Protein AF-A0A0D0NC62-F1 (afdb_monomer_lite)

Structure (mmCIF, N/CA/C/O backbone):
data_AF-A0A0D0NC62-F1
#
_entry.id   AF-A0A0D0NC62-F1
#
loop_
_atom_site.group_PDB
_atom_site.id
_atom_site.type_symbol
_atom_site.label_atom_id
_atom_site.label_alt_id
_atom_site.label_comp_id
_atom_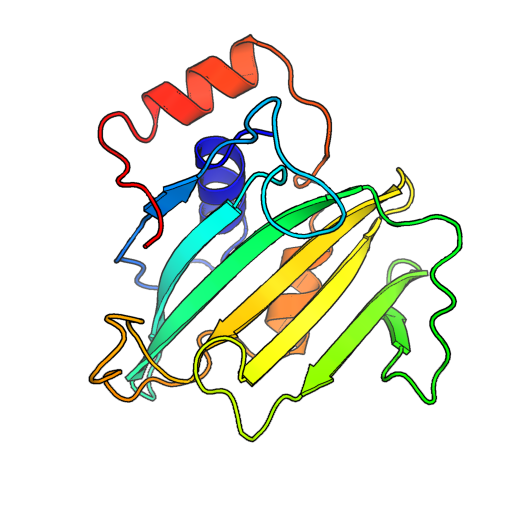site.label_asym_id
_atom_site.label_entity_id
_atom_site.label_seq_id
_atom_site.pdbx_PDB_ins_code
_atom_site.Cartn_x
_atom_site.Cartn_y
_atom_site.Cartn_z
_atom_site.occupancy
_atom_site.B_iso_or_equiv
_atom_site.auth_seq_id
_atom_site.auth_comp_id
_atom_site.auth_asym_id
_atom_site.auth_atom_id
_atom_site.pdbx_PDB_model_num
ATOM 1 N N . MET A 1 1 ? 8.510 0.940 -9.357 1.00 80.12 1 MET A N 1
ATOM 2 C CA . MET A 1 1 ? 7.267 1.703 -9.639 1.00 80.12 1 MET A CA 1
ATOM 3 C C . MET A 1 1 ? 7.452 3.162 -9.223 1.00 80.12 1 MET A C 1
ATOM 5 O O . MET A 1 1 ? 8.488 3.471 -8.660 1.00 80.12 1 MET A O 1
ATOM 9 N N . SER A 1 2 ? 6.513 4.069 -9.510 1.00 88.56 2 SER A N 1
ATOM 10 C CA . SER A 1 2 ? 6.445 5.407 -8.884 1.00 88.56 2 SER A CA 1
ATOM 11 C C . SER A 1 2 ? 5.336 5.438 -7.827 1.00 88.56 2 SER A C 1
ATOM 13 O O . SER A 1 2 ? 4.454 4.582 -7.862 1.00 88.56 2 SER A O 1
ATOM 15 N N . GLY A 1 3 ? 5.329 6.417 -6.915 1.00 90.62 3 GLY A N 1
ATOM 16 C CA . GLY A 1 3 ? 4.259 6.544 -5.914 1.00 90.62 3 GLY A CA 1
ATOM 17 C C . GLY A 1 3 ? 2.862 6.659 -6.542 1.00 90.62 3 GLY A C 1
ATOM 18 O O . GLY A 1 3 ? 1.925 5.993 -6.112 1.00 90.62 3 GLY A O 1
ATOM 19 N N . ALA A 1 4 ? 2.738 7.404 -7.645 1.00 92.38 4 ALA A N 1
ATOM 20 C CA . ALA A 1 4 ? 1.498 7.489 -8.419 1.00 92.38 4 ALA A CA 1
ATOM 21 C C . ALA A 1 4 ? 1.063 6.130 -9.002 1.00 92.38 4 ALA A C 1
ATOM 23 O O . ALA A 1 4 ? -0.127 5.823 -9.034 1.00 92.38 4 ALA A O 1
ATOM 24 N N . ALA A 1 5 ? 2.012 5.292 -9.436 1.00 92.50 5 ALA A N 1
ATOM 25 C CA . ALA A 1 5 ? 1.708 3.950 -9.932 1.00 92.50 5 ALA A CA 1
ATOM 26 C C . ALA A 1 5 ? 1.274 3.011 -8.798 1.00 92.50 5 ALA A C 1
ATOM 28 O O . ALA A 1 5 ? 0.372 2.195 -8.991 1.00 92.50 5 ALA A O 1
ATOM 29 N N . VAL A 1 6 ? 1.873 3.148 -7.609 1.00 94.44 6 VAL A N 1
ATOM 30 C CA . VAL A 1 6 ? 1.420 2.428 -6.411 1.00 94.44 6 VAL A CA 1
ATOM 31 C C . VAL A 1 6 ? -0.018 2.828 -6.088 1.00 94.44 6 VAL A C 1
ATOM 33 O O . VAL A 1 6 ? -0.858 1.948 -5.931 1.00 94.44 6 VAL A O 1
ATOM 36 N N . LEU A 1 7 ? -0.338 4.128 -6.087 1.00 95.44 7 LEU A N 1
ATOM 37 C CA . LEU A 1 7 ? -1.701 4.604 -5.840 1.00 95.44 7 LEU A CA 1
ATOM 38 C C . LEU A 1 7 ? -2.695 4.069 -6.879 1.00 95.44 7 LEU A C 1
ATOM 40 O O . LEU A 1 7 ? -3.758 3.590 -6.500 1.00 95.44 7 LEU A O 1
ATOM 44 N N . ALA A 1 8 ? -2.353 4.116 -8.171 1.00 94.81 8 ALA A N 1
ATOM 45 C CA . ALA A 1 8 ? -3.199 3.558 -9.228 1.00 94.81 8 ALA A CA 1
ATOM 46 C C . ALA A 1 8 ? -3.513 2.079 -8.962 1.00 94.81 8 ALA A C 1
ATOM 48 O O . ALA A 1 8 ? -4.675 1.688 -8.956 1.00 94.81 8 ALA A O 1
ATOM 49 N N . THR A 1 9 ? -2.477 1.292 -8.664 1.00 95.81 9 THR A N 1
ATOM 50 C CA . THR A 1 9 ? -2.602 -0.147 -8.404 1.00 95.81 9 THR A CA 1
ATOM 51 C C . THR A 1 9 ? -3.460 -0.423 -7.176 1.00 95.81 9 THR A C 1
ATOM 53 O O . THR A 1 9 ? -4.306 -1.309 -7.211 1.00 95.81 9 THR A O 1
ATOM 56 N N . VAL A 1 10 ? -3.300 0.367 -6.109 1.00 96.44 10 VAL A N 1
ATOM 57 C CA . VAL A 1 10 ? -4.157 0.285 -4.922 1.00 96.44 10 VAL A CA 1
ATOM 58 C C . VAL A 1 10 ? -5.619 0.529 -5.289 1.00 96.44 10 VAL A C 1
ATOM 60 O O . VAL A 1 10 ? -6.467 -0.293 -4.962 1.00 96.44 10 VAL A O 1
ATOM 63 N N . LEU A 1 11 ? -5.928 1.628 -5.982 1.00 95.81 11 LEU A N 1
ATOM 64 C CA . LEU A 1 11 ? -7.313 1.973 -6.317 1.00 95.81 11 LEU A CA 1
ATOM 65 C C . LEU A 1 11 ? -7.963 0.965 -7.271 1.00 95.81 11 LEU A C 1
ATOM 67 O O . LEU A 1 11 ? -9.161 0.727 -7.162 1.00 95.81 11 LEU A O 1
ATOM 71 N N . ASP A 1 12 ? -7.184 0.365 -8.170 1.00 94.94 12 ASP A N 1
ATOM 72 C CA . ASP A 1 12 ? -7.673 -0.650 -9.107 1.00 94.94 12 ASP A CA 1
ATOM 73 C C . ASP A 1 12 ? -7.848 -2.031 -8.438 1.00 94.94 12 ASP A C 1
ATOM 75 O O . ASP A 1 12 ? -8.615 -2.859 -8.928 1.00 94.94 12 ASP A O 1
ATOM 79 N N . ALA A 1 13 ? -7.153 -2.286 -7.323 1.00 95.44 13 ALA A N 1
ATOM 80 C CA . ALA A 1 13 ? -7.196 -3.547 -6.579 1.00 95.44 13 ALA A CA 1
ATOM 81 C C . ALA A 1 13 ? -8.203 -3.560 -5.418 1.00 95.44 13 ALA A C 1
ATOM 83 O O . ALA A 1 13 ? -8.583 -4.634 -4.949 1.00 95.44 13 ALA A O 1
ATOM 84 N N . LEU A 1 14 ? -8.605 -2.389 -4.917 1.00 92.81 14 LEU A N 1
ATOM 85 C CA . LEU A 1 14 ? -9.572 -2.293 -3.828 1.00 92.81 14 LEU A CA 1
ATOM 86 C C . LEU A 1 14 ? -10.954 -2.827 -4.256 1.00 92.81 14 LEU A C 1
ATOM 88 O O . LEU A 1 14 ? -11.364 -2.631 -5.403 1.00 92.81 14 LEU A O 1
ATOM 92 N N . PRO A 1 15 ? -11.712 -3.460 -3.338 1.00 85.19 15 PRO A N 1
ATOM 93 C CA . PRO A 1 15 ? -13.084 -3.871 -3.607 1.00 85.19 15 PRO A CA 1
ATOM 94 C C . PRO A 1 15 ? -13.944 -2.724 -4.151 1.00 85.19 15 PRO A C 1
ATOM 96 O O . PRO A 1 15 ? -13.901 -1.594 -3.655 1.00 85.19 15 PRO A O 1
ATOM 99 N N . ALA A 1 16 ? -14.770 -3.031 -5.152 1.00 83.75 16 ALA A N 1
ATOM 100 C CA . ALA A 1 16 ? -15.685 -2.057 -5.730 1.00 83.75 16 ALA A CA 1
ATOM 101 C C . ALA A 1 16 ? -16.663 -1.510 -4.673 1.00 83.75 16 ALA A C 1
ATOM 103 O O . ALA A 1 16 ? -17.154 -2.243 -3.816 1.00 83.75 16 ALA A O 1
ATOM 104 N N . GLY A 1 17 ? -16.976 -0.216 -4.766 1.00 83.00 17 GLY A N 1
ATOM 105 C CA . GLY A 1 17 ? -17.934 0.448 -3.876 1.00 83.00 17 GLY A CA 1
ATOM 106 C C . GLY A 1 17 ? -17.338 1.024 -2.589 1.00 83.00 17 GLY A C 1
ATOM 107 O O . GLY A 1 17 ? -18.063 1.688 -1.848 1.00 83.00 17 GLY A O 1
ATOM 108 N N . LEU A 1 18 ? -16.038 0.843 -2.331 1.00 89.94 18 LEU A N 1
ATOM 109 C CA . LEU A 1 18 ? -15.357 1.565 -1.256 1.00 89.94 18 LEU A CA 1
ATOM 110 C C . LEU A 1 18 ? -15.226 3.053 -1.597 1.00 89.94 18 LEU A C 1
ATOM 112 O O . LEU A 1 18 ? -14.847 3.422 -2.709 1.00 89.94 18 LEU A O 1
ATOM 116 N N . GLN A 1 19 ? -15.519 3.916 -0.624 1.00 95.25 19 GLN A N 1
ATOM 117 C CA . GLN A 1 19 ? -15.264 5.348 -0.751 1.00 95.25 19 GLN A CA 1
ATOM 118 C C . GLN A 1 19 ? -13.843 5.651 -0.283 1.00 95.25 19 GLN A C 1
ATOM 120 O O . GLN A 1 19 ? -13.480 5.370 0.863 1.00 95.25 19 GLN A O 1
ATOM 125 N N . THR A 1 20 ? -13.051 6.244 -1.171 1.00 95.12 20 THR A N 1
ATOM 126 C CA . THR A 1 20 ? -11.636 6.528 -0.935 1.00 95.12 20 THR A CA 1
ATOM 127 C C . THR A 1 20 ? -11.332 8.021 -1.058 1.00 95.12 20 THR A C 1
ATOM 129 O O . THR A 1 20 ? -11.966 8.744 -1.828 1.00 95.12 20 THR A O 1
ATOM 132 N N . SER A 1 21 ? -10.381 8.515 -0.264 1.00 93.81 21 SER A N 1
ATOM 133 C CA . SER A 1 21 ? -9.983 9.932 -0.229 1.00 93.81 21 SER A CA 1
ATOM 134 C C . SER A 1 21 ? -8.556 10.102 0.311 1.00 93.81 21 SER A C 1
ATOM 136 O O . SER A 1 21 ? -7.862 9.117 0.547 1.00 93.81 21 SER A O 1
ATOM 138 N N . GLY A 1 22 ? -8.099 11.345 0.511 1.00 90.81 22 GLY A N 1
ATOM 139 C CA . GLY A 1 22 ? -6.838 11.623 1.217 1.00 90.81 22 GLY A CA 1
ATOM 140 C C . GLY A 1 22 ? -5.582 11.112 0.508 1.00 90.81 22 GLY A C 1
ATOM 141 O O . GLY A 1 22 ? -4.612 10.746 1.171 1.00 90.81 22 GLY A O 1
ATOM 142 N N . TYR A 1 23 ? -5.622 11.048 -0.825 1.00 93.69 23 TYR A N 1
ATOM 143 C CA . TYR A 1 23 ? -4.532 10.512 -1.629 1.00 93.69 23 TYR A CA 1
ATOM 144 C C . TYR A 1 23 ? -3.268 11.357 -1.508 1.00 93.69 23 TYR A C 1
ATOM 146 O O . TYR A 1 23 ? -3.300 12.572 -1.704 1.00 93.69 23 TYR A O 1
ATOM 154 N N . ALA A 1 24 ? -2.153 10.686 -1.255 1.00 90.94 24 ALA A N 1
ATOM 155 C CA . ALA A 1 24 ? -0.816 11.260 -1.297 1.00 90.94 24 ALA A CA 1
ATOM 156 C C . ALA A 1 24 ? 0.170 10.181 -1.747 1.00 90.94 24 ALA A C 1
ATOM 158 O O . ALA A 1 24 ? -0.100 8.992 -1.576 1.00 90.94 24 ALA A O 1
ATOM 159 N N . ALA A 1 25 ? 1.303 10.557 -2.331 1.00 90.81 25 ALA A N 1
ATOM 160 C CA . ALA A 1 25 ? 2.333 9.589 -2.690 1.00 90.81 25 ALA A CA 1
ATOM 161 C C . ALA A 1 25 ? 3.715 10.230 -2.779 1.00 90.81 25 ALA A C 1
ATOM 163 O O . ALA A 1 25 ? 3.844 11.366 -3.224 1.00 90.81 25 ALA A O 1
ATOM 164 N N . ASN A 1 26 ? 4.745 9.452 -2.446 1.00 87.25 26 ASN A N 1
ATOM 165 C CA . ASN A 1 26 ? 6.142 9.825 -2.664 1.00 87.25 26 ASN A CA 1
ATOM 166 C C . ASN A 1 26 ? 6.773 8.875 -3.694 1.00 87.25 26 ASN A C 1
ATOM 168 O O . ASN A 1 26 ? 6.458 7.681 -3.752 1.00 87.25 26 ASN A O 1
ATOM 172 N N . GLY A 1 27 ? 7.638 9.420 -4.550 1.00 76.38 27 GLY A N 1
ATOM 173 C CA . GLY A 1 27 ? 8.469 8.635 -5.466 1.00 76.38 27 GLY A CA 1
ATOM 174 C C . GLY A 1 27 ? 9.734 8.110 -4.783 1.00 76.38 27 GLY A C 1
ATOM 175 O O . GLY A 1 27 ? 10.066 8.544 -3.686 1.00 76.38 27 GLY A O 1
ATOM 176 N N . ALA A 1 28 ? 10.449 7.205 -5.453 1.00 64.69 28 ALA A N 1
ATOM 177 C CA . ALA A 1 28 ? 11.824 6.880 -5.077 1.00 64.69 28 ALA A CA 1
ATOM 178 C C . ALA A 1 28 ? 12.742 8.067 -5.426 1.00 64.69 28 ALA A C 1
ATOM 180 O O . ALA A 1 28 ? 12.644 8.593 -6.537 1.00 64.69 28 ALA A O 1
ATOM 181 N N . THR A 1 29 ? 13.612 8.488 -4.507 1.00 50.56 29 THR A N 1
ATOM 182 C CA . THR A 1 29 ? 14.701 9.447 -4.773 1.00 50.56 29 THR A CA 1
ATOM 183 C C . THR A 1 29 ? 16.055 8.740 -4.704 1.00 50.56 29 THR A C 1
ATOM 185 O O . THR A 1 29 ? 16.200 7.796 -3.942 1.00 50.56 29 THR A O 1
ATOM 188 N N . ASP A 1 30 ? 17.062 9.202 -5.453 1.00 38.38 30 ASP A N 1
ATOM 189 C CA . ASP A 1 30 ? 18.397 8.569 -5.561 1.00 38.38 30 ASP A CA 1
ATOM 190 C C . ASP A 1 30 ? 19.300 8.720 -4.308 1.00 38.38 30 ASP A C 1
ATOM 192 O O . ASP A 1 30 ? 20.516 8.538 -4.378 1.00 38.38 30 ASP A O 1
ATOM 196 N N . ALA A 1 31 ? 18.746 9.084 -3.150 1.00 36.38 31 ALA A N 1
ATOM 197 C CA . ALA A 1 31 ? 19.508 9.312 -1.928 1.00 36.38 31 ALA A CA 1
ATOM 198 C C . ALA A 1 31 ? 18.632 9.096 -0.683 1.00 36.38 31 ALA A C 1
ATOM 200 O O . ALA A 1 31 ? 17.869 9.990 -0.340 1.00 36.38 31 ALA A O 1
ATOM 201 N N . HIS A 1 32 ? 18.759 7.967 0.028 1.00 32.69 32 HIS A N 1
ATOM 202 C CA . HIS A 1 32 ? 19.210 7.870 1.428 1.00 32.69 32 HIS A CA 1
ATOM 203 C C . HIS A 1 32 ? 19.069 6.440 2.001 1.00 32.69 32 HIS A C 1
ATOM 205 O O . HIS A 1 32 ? 18.099 5.725 1.795 1.00 32.69 32 HIS A O 1
ATOM 211 N N . GLY A 1 33 ? 20.061 6.026 2.796 1.00 33.84 33 GLY A N 1
ATOM 212 C CA . GLY A 1 33 ? 20.298 4.631 3.162 1.00 33.84 33 GLY A CA 1
ATOM 213 C C . GLY A 1 33 ? 19.296 3.884 4.067 1.00 33.84 33 GLY A C 1
ATOM 214 O O . GLY A 1 33 ? 18.559 4.418 4.888 1.00 33.84 33 GLY A O 1
ATOM 215 N N . LYS A 1 34 ? 19.449 2.563 3.943 1.00 39.41 34 LYS A N 1
ATOM 216 C CA . LYS A 1 34 ? 19.092 1.393 4.762 1.00 39.41 34 LYS A CA 1
ATOM 217 C C . LYS A 1 34 ? 17.628 1.026 5.037 1.00 39.41 34 LYS A C 1
ATOM 219 O O . LYS A 1 34 ? 17.419 -0.172 4.993 1.00 39.41 34 LYS A O 1
ATOM 224 N N . TYR A 1 35 ? 16.642 1.910 5.216 1.00 43.34 35 TYR A N 1
ATOM 225 C CA . TYR A 1 35 ? 15.198 1.579 5.073 1.00 43.34 35 TYR A CA 1
ATOM 226 C C . TYR A 1 35 ? 14.348 2.869 4.975 1.00 43.34 35 TYR A C 1
ATOM 228 O O . TYR A 1 35 ? 14.641 3.853 5.645 1.00 43.34 35 TYR A O 1
ATOM 236 N N . ALA A 1 36 ? 13.264 2.814 4.187 1.00 42.56 36 ALA A N 1
ATOM 237 C CA . ALA A 1 36 ? 12.148 3.773 4.057 1.00 42.56 36 ALA A CA 1
ATOM 238 C C . ALA A 1 36 ? 12.288 5.049 3.189 1.00 42.56 36 ALA A C 1
ATOM 240 O O . ALA A 1 36 ? 11.245 5.572 2.807 1.00 42.56 36 ALA A O 1
ATOM 241 N N . ALA A 1 37 ? 13.474 5.530 2.798 1.00 44.41 37 ALA A N 1
ATOM 242 C CA . ALA A 1 37 ? 13.560 6.761 1.982 1.00 44.41 37 ALA A CA 1
ATOM 243 C C . ALA A 1 37 ? 13.456 6.546 0.451 1.00 44.41 37 ALA A C 1
ATOM 245 O O . ALA A 1 37 ? 13.042 7.454 -0.263 1.00 44.41 37 ALA A O 1
ATOM 246 N N . ASP A 1 38 ? 13.738 5.334 -0.045 1.00 59.75 38 ASP A N 1
ATOM 247 C CA . ASP A 1 38 ? 13.935 5.084 -1.488 1.00 59.75 38 ASP A CA 1
ATOM 248 C C . ASP A 1 38 ? 12.857 4.176 -2.121 1.00 59.75 38 ASP A C 1
ATOM 250 O O . ASP A 1 38 ? 13.035 3.651 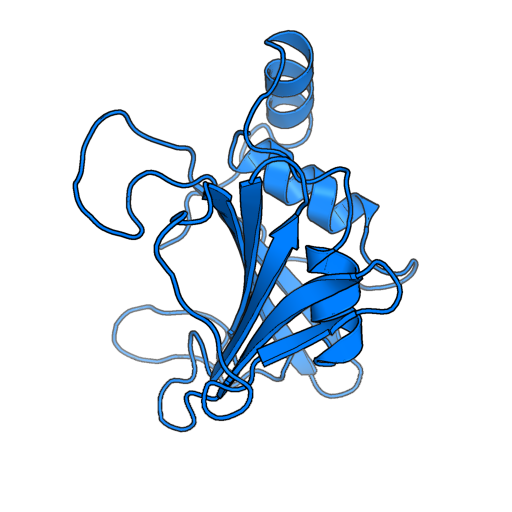-3.221 1.00 59.75 38 ASP A O 1
ATOM 254 N N . VAL A 1 39 ? 11.732 3.949 -1.432 1.00 78.88 39 VAL A N 1
ATOM 255 C CA . VAL A 1 39 ? 10.648 3.077 -1.919 1.00 78.88 39 VAL A CA 1
ATOM 256 C C . VAL A 1 39 ? 9.413 3.888 -2.320 1.00 78.88 39 VAL A C 1
ATOM 258 O O . VAL A 1 39 ? 8.926 4.700 -1.533 1.00 78.88 39 VAL A O 1
ATOM 261 N N . PRO A 1 40 ? 8.860 3.664 -3.524 1.00 88.69 40 PRO A N 1
ATOM 262 C CA . PRO A 1 40 ? 7.573 4.214 -3.921 1.00 88.69 40 PRO A CA 1
ATOM 263 C C . PRO A 1 40 ? 6.494 3.896 -2.891 1.00 88.69 40 PRO A C 1
ATOM 265 O O . PRO A 1 40 ? 6.310 2.736 -2.510 1.00 88.69 40 PRO A O 1
ATOM 268 N N . VAL A 1 41 ? 5.759 4.926 -2.482 1.00 90.38 41 VAL A N 1
ATOM 269 C CA . VAL A 1 41 ? 4.709 4.806 -1.473 1.00 90.38 41 VAL A CA 1
ATOM 270 C C . VAL A 1 41 ? 3.477 5.594 -1.882 1.00 90.38 41 VAL A C 1
ATOM 272 O O . VAL A 1 41 ? 3.590 6.697 -2.415 1.00 90.38 41 VAL A O 1
ATOM 275 N N . ALA A 1 42 ? 2.304 5.036 -1.601 1.00 93.19 42 ALA A N 1
ATOM 276 C CA . ALA A 1 42 ? 1.026 5.723 -1.710 1.00 93.19 42 ALA A CA 1
ATOM 277 C C . ALA A 1 42 ? 0.253 5.651 -0.394 1.00 93.19 42 ALA A C 1
ATOM 279 O O . ALA A 1 42 ? 0.303 4.644 0.307 1.00 93.19 42 ALA A O 1
ATOM 280 N N . GLN A 1 43 ? -0.494 6.705 -0.093 1.00 92.94 43 GLN A N 1
ATOM 281 C CA . GLN A 1 43 ? -1.448 6.792 1.000 1.00 92.94 43 GLN A CA 1
ATOM 282 C C . GLN A 1 43 ? -2.864 6.875 0.438 1.00 92.94 43 GLN A C 1
ATOM 284 O O . GLN A 1 43 ? -3.112 7.560 -0.558 1.00 92.94 43 GLN A O 1
ATOM 289 N N . VAL A 1 44 ? -3.800 6.220 1.116 1.00 93.88 44 VAL A N 1
ATOM 290 C CA . VAL A 1 44 ? -5.231 6.349 0.855 1.00 93.88 44 VAL A CA 1
ATOM 291 C C . VAL A 1 44 ? -6.012 6.234 2.157 1.00 93.88 44 VAL A C 1
ATOM 293 O O . VAL A 1 44 ? -5.702 5.407 3.016 1.00 93.88 44 VAL A O 1
ATOM 296 N N . ASN A 1 45 ? -7.051 7.053 2.277 1.00 93.94 45 ASN A N 1
ATOM 297 C CA . ASN A 1 45 ? -8.063 6.914 3.308 1.00 93.94 45 ASN A CA 1
ATOM 298 C C . ASN A 1 45 ? -9.248 6.120 2.755 1.00 93.94 45 ASN A C 1
ATOM 300 O O . ASN A 1 45 ? -9.687 6.379 1.633 1.00 93.94 45 ASN A O 1
ATOM 304 N N . ILE A 1 46 ? -9.786 5.197 3.548 1.00 94.31 46 ILE A N 1
ATOM 305 C CA . ILE A 1 46 ? -10.937 4.357 3.200 1.00 94.31 46 ILE A CA 1
ATOM 306 C C . ILE A 1 46 ? -12.044 4.598 4.222 1.00 94.31 46 ILE A C 1
ATOM 308 O O . ILE A 1 46 ? -11.830 4.457 5.428 1.00 94.31 46 ILE A O 1
ATOM 312 N N . GLN A 1 47 ? -13.232 4.963 3.745 1.00 94.44 47 GLN A N 1
ATOM 313 C CA . GLN A 1 47 ? -14.418 5.048 4.588 1.00 94.44 47 GLN A CA 1
ATOM 314 C C . GLN A 1 47 ? -14.994 3.646 4.799 1.00 94.44 47 GLN A C 1
ATOM 316 O O . GLN A 1 47 ? -15.434 2.991 3.853 1.00 94.44 47 GLN A O 1
ATOM 321 N N . THR A 1 48 ? -15.031 3.213 6.054 1.00 90.69 48 THR A N 1
ATOM 322 C CA . THR A 1 48 ? -15.672 1.967 6.494 1.00 90.69 48 THR A CA 1
ATOM 323 C C . THR A 1 48 ? -16.967 2.285 7.256 1.00 90.69 48 THR A C 1
ATOM 325 O O . THR A 1 48 ? -17.178 3.442 7.646 1.00 90.69 48 THR A O 1
ATOM 328 N N . PRO A 1 49 ? -17.835 1.294 7.535 1.00 90.81 49 PRO A N 1
ATOM 329 C CA . PRO A 1 49 ? -18.972 1.484 8.438 1.00 90.81 49 PRO A CA 1
ATOM 330 C C . PRO A 1 49 ? -18.578 1.940 9.854 1.00 90.81 49 PRO A C 1
ATOM 332 O O . PRO A 1 49 ? -19.371 2.591 10.527 1.00 90.81 49 PRO A O 1
ATOM 335 N N . GLN A 1 50 ? -17.367 1.608 10.311 1.00 89.62 50 GLN A N 1
ATOM 336 C CA . GLN A 1 50 ? -16.858 1.927 11.649 1.00 89.62 50 GLN A CA 1
ATOM 337 C C . GLN A 1 50 ? -16.174 3.300 11.719 1.00 89.62 50 GLN A C 1
ATOM 339 O O . GLN A 1 50 ? -15.949 3.816 12.812 1.00 89.62 50 GLN A O 1
ATOM 344 N N . GLY A 1 51 ? -15.839 3.897 10.574 1.00 90.50 51 GLY A N 1
ATOM 345 C CA . GLY A 1 51 ? -15.157 5.184 10.498 1.00 90.50 51 GLY A CA 1
ATOM 346 C C . GLY A 1 51 ? -14.171 5.272 9.338 1.00 90.50 51 GLY A C 1
ATOM 347 O O . GLY A 1 51 ? -14.054 4.365 8.512 1.00 90.50 51 GLY A O 1
ATOM 348 N N . LEU A 1 52 ? -13.456 6.391 9.278 1.00 92.25 52 LEU A N 1
ATOM 349 C CA . LEU A 1 52 ? -12.391 6.597 8.305 1.00 92.25 52 LEU A CA 1
ATOM 350 C C . LEU A 1 52 ? -11.111 5.910 8.800 1.00 92.25 52 LEU A C 1
ATOM 352 O O . LEU A 1 52 ? -10.702 6.099 9.948 1.00 92.25 52 LEU A O 1
ATOM 356 N N . GLY A 1 53 ? -10.484 5.121 7.935 1.00 92.44 53 GLY A N 1
ATOM 357 C CA . GLY A 1 53 ? -9.165 4.536 8.161 1.00 92.44 53 GLY A CA 1
ATOM 358 C C . GLY A 1 53 ? -8.151 5.056 7.153 1.00 92.44 53 GLY A C 1
ATOM 359 O O . GLY A 1 53 ? -8.534 5.506 6.075 1.00 92.44 53 GLY A O 1
ATOM 360 N N . MET A 1 54 ? -6.865 4.988 7.489 1.00 92.75 54 MET A N 1
ATOM 361 C CA . MET A 1 54 ? -5.764 5.353 6.593 1.00 92.75 54 MET A CA 1
ATOM 362 C C . MET A 1 54 ? -4.840 4.152 6.407 1.00 92.75 54 MET A C 1
ATOM 364 O O . MET A 1 54 ? -4.540 3.438 7.366 1.00 92.75 54 MET A O 1
ATOM 368 N N . MET A 1 55 ? -4.393 3.927 5.172 1.00 93.38 55 MET A N 1
ATOM 369 C CA . MET A 1 55 ? -3.303 3.000 4.889 1.00 93.38 55 MET A CA 1
ATOM 370 C C . MET A 1 55 ? -2.233 3.624 4.005 1.00 93.38 55 MET A C 1
ATOM 372 O O . MET A 1 55 ? -2.519 4.471 3.153 1.00 93.38 55 MET A O 1
ATOM 376 N N . ARG A 1 56 ? -1.003 3.140 4.179 1.00 93.19 56 ARG A N 1
ATOM 377 C CA . ARG A 1 56 ? 0.147 3.414 3.316 1.00 93.19 56 ARG A CA 1
ATOM 378 C C . ARG A 1 56 ? 0.647 2.111 2.708 1.00 93.19 56 ARG A C 1
ATOM 380 O O . ARG A 1 56 ? 0.844 1.132 3.421 1.00 93.19 56 ARG A O 1
ATOM 387 N N . VAL A 1 57 ? 0.860 2.106 1.399 1.00 94.12 57 VAL A N 1
ATOM 388 C CA . VAL A 1 57 ? 1.360 0.950 0.652 1.00 94.12 57 VAL A CA 1
ATOM 389 C C . VAL A 1 57 ? 2.730 1.288 0.094 1.00 94.12 57 VAL A C 1
ATOM 391 O O . VAL A 1 57 ? 2.867 2.263 -0.642 1.00 94.12 57 VAL A O 1
ATOM 394 N N . PHE A 1 58 ? 3.727 0.486 0.446 1.00 92.25 58 PHE A N 1
ATOM 395 C CA . PHE A 1 58 ? 5.113 0.614 0.012 1.00 92.25 58 PHE A CA 1
ATOM 396 C C . PHE A 1 58 ? 5.455 -0.543 -0.919 1.00 92.25 58 PHE A C 1
ATOM 398 O O . PHE A 1 58 ? 5.118 -1.690 -0.620 1.00 92.25 58 PHE A O 1
ATOM 405 N N . VAL A 1 59 ? 6.164 -0.257 -2.009 1.00 91.56 59 VAL A N 1
ATOM 406 C CA . VAL A 1 59 ? 6.649 -1.283 -2.942 1.00 91.56 59 VAL A CA 1
ATOM 407 C C . VAL A 1 59 ? 8.162 -1.191 -3.028 1.00 91.56 59 VAL A C 1
ATOM 409 O O . VAL A 1 59 ? 8.700 -0.177 -3.460 1.00 91.56 59 VAL A O 1
ATOM 412 N N . GLY A 1 60 ? 8.857 -2.248 -2.628 1.00 88.31 60 GLY A N 1
ATOM 413 C CA . GLY A 1 60 ? 10.315 -2.309 -2.642 1.00 88.31 60 GLY A CA 1
ATOM 414 C C . GLY A 1 60 ? 10.828 -3.692 -3.011 1.00 88.31 60 GLY A C 1
ATOM 415 O O . GLY A 1 60 ? 10.071 -4.558 -3.441 1.00 88.31 60 GLY A O 1
ATOM 416 N N . THR A 1 61 ? 12.126 -3.903 -2.828 1.00 84.94 61 THR A N 1
ATOM 417 C CA . THR A 1 61 ? 12.754 -5.212 -3.025 1.00 84.94 61 THR A CA 1
ATOM 418 C C . THR A 1 61 ? 12.852 -5.933 -1.687 1.00 84.94 61 THR A C 1
ATOM 420 O O . THR A 1 61 ? 13.317 -5.366 -0.696 1.00 84.94 61 THR A O 1
ATOM 423 N N . ALA A 1 62 ? 12.432 -7.193 -1.646 1.00 76.81 62 ALA A N 1
ATOM 424 C CA . ALA A 1 62 ? 12.611 -8.047 -0.485 1.00 76.81 62 ALA A CA 1
ATOM 425 C C . ALA A 1 62 ? 14.105 -8.272 -0.220 1.00 76.81 62 ALA A C 1
ATOM 427 O O . ALA A 1 62 ? 14.849 -8.651 -1.127 1.00 76.81 62 ALA A O 1
ATOM 428 N N . SER A 1 63 ? 14.541 -8.108 1.031 1.00 69.44 63 SER A N 1
ATOM 429 C CA . SER A 1 63 ? 15.883 -8.548 1.415 1.00 69.44 63 SER A CA 1
ATOM 430 C C . SER A 1 63 ? 15.965 -10.076 1.282 1.00 69.44 63 SER A C 1
ATOM 432 O O . SER A 1 63 ? 15.141 -10.778 1.881 1.00 69.44 63 SER A O 1
ATOM 434 N N . PRO A 1 64 ? 16.929 -10.621 0.517 1.00 62.84 64 PRO A N 1
ATOM 435 C CA . PRO A 1 64 ? 17.072 -12.065 0.354 1.00 62.84 64 PRO A CA 1
ATOM 436 C C . PRO A 1 64 ? 17.411 -12.767 1.677 1.00 62.84 64 PRO A C 1
ATOM 438 O O . PRO A 1 64 ? 17.036 -13.925 1.852 1.00 62.84 64 PRO A O 1
ATOM 441 N N . ASP A 1 65 ? 18.030 -12.045 2.617 1.00 58.12 65 ASP A N 1
ATOM 442 C CA . ASP A 1 65 ? 18.494 -12.551 3.913 1.00 58.12 65 ASP A CA 1
ATOM 443 C C . ASP A 1 65 ? 17.461 -12.415 5.039 1.00 58.12 65 ASP A C 1
ATOM 445 O O . ASP A 1 65 ? 17.695 -12.889 6.155 1.00 58.12 65 ASP A O 1
ATOM 449 N N . ALA A 1 66 ? 16.322 -11.763 4.782 1.00 64.38 66 ALA A N 1
ATOM 450 C CA . ALA A 1 66 ? 15.256 -11.634 5.767 1.00 64.38 66 ALA A CA 1
ATOM 451 C C . ALA A 1 66 ? 14.623 -13.008 6.030 1.00 64.38 66 ALA A C 1
ATOM 453 O O . ALA A 1 66 ? 13.708 -13.449 5.333 1.00 64.38 66 ALA A O 1
ATOM 454 N N . LYS A 1 67 ? 15.132 -13.701 7.053 1.00 64.62 67 LYS A N 1
ATOM 455 C CA . LYS A 1 67 ? 14.467 -14.873 7.619 1.00 64.62 67 LYS A CA 1
ATOM 456 C C . LYS A 1 67 ? 13.136 -14.424 8.214 1.00 64.62 67 LYS A C 1
ATOM 458 O O . LYS A 1 67 ? 13.050 -13.374 8.840 1.00 64.62 67 LYS A O 1
ATOM 463 N N . CYS A 1 68 ? 12.104 -15.215 7.973 1.00 67.94 68 CYS A N 1
ATOM 464 C CA . CYS A 1 68 ? 10.754 -14.934 8.432 1.00 67.94 68 CYS A CA 1
ATOM 465 C C . CYS A 1 68 ? 10.172 -16.282 8.852 1.00 67.94 68 CYS A C 1
ATOM 467 O O . CYS A 1 68 ? 9.903 -17.156 8.022 1.00 67.94 68 CYS A O 1
ATOM 469 N N . SER A 1 69 ? 10.171 -16.480 10.171 1.00 68.31 69 SER A N 1
ATOM 470 C CA . SER A 1 69 ? 9.745 -17.695 10.861 1.00 68.31 69 SER A CA 1
ATOM 471 C C . SER A 1 69 ? 8.317 -17.537 11.389 1.00 68.31 69 SER A C 1
ATOM 473 O O . SER A 1 69 ? 7.801 -16.424 11.464 1.00 68.31 69 SER A O 1
ATOM 475 N N . THR A 1 70 ? 7.650 -18.635 11.750 1.00 65.12 70 THR A N 1
ATOM 476 C CA . THR A 1 70 ? 6.294 -18.577 12.330 1.00 65.12 70 THR A CA 1
ATOM 477 C C . THR A 1 70 ? 6.234 -17.713 13.588 1.00 65.12 70 THR A C 1
ATOM 479 O O . THR A 1 70 ? 5.243 -17.018 13.796 1.00 65.12 70 THR A O 1
ATOM 482 N N . ASP A 1 71 ? 7.318 -17.683 14.366 1.00 65.44 71 ASP A N 1
ATOM 483 C CA . ASP A 1 71 ? 7.441 -16.868 15.579 1.00 65.44 71 ASP A CA 1
ATOM 484 C C . ASP A 1 71 ? 7.489 -15.358 15.266 1.00 65.44 71 ASP A C 1
ATOM 486 O O . ASP A 1 71 ? 7.170 -14.536 16.120 1.00 65.44 71 ASP A O 1
ATOM 490 N N . ASP A 1 72 ? 7.810 -14.985 14.019 1.00 69.25 72 ASP A N 1
ATOM 491 C CA . ASP A 1 72 ? 7.836 -13.600 13.527 1.00 69.25 72 ASP A CA 1
ATOM 492 C C . ASP A 1 72 ? 6.498 -13.146 12.906 1.00 69.25 72 ASP A C 1
ATOM 494 O O . ASP A 1 72 ? 6.453 -12.110 12.229 1.00 69.25 72 ASP A O 1
ATOM 498 N N . GLY A 1 73 ? 5.426 -13.933 13.077 1.00 75.56 73 GLY A N 1
ATOM 499 C CA . GLY A 1 73 ? 4.115 -13.680 12.466 1.00 75.56 73 GLY A CA 1
ATOM 500 C C . GLY A 1 73 ? 4.044 -14.069 10.987 1.00 75.56 73 GLY A C 1
ATOM 501 O O . GLY A 1 73 ? 3.211 -13.546 10.240 1.00 75.56 73 GLY A O 1
ATOM 502 N N . CYS A 1 74 ? 4.941 -14.952 10.537 1.00 85.38 74 CYS A N 1
ATOM 503 C CA . CYS A 1 74 ? 5.037 -15.344 9.140 1.00 85.38 74 CYS A CA 1
ATOM 504 C C . CYS A 1 74 ? 4.229 -16.595 8.797 1.00 85.38 74 CYS A C 1
ATOM 506 O O . CYS A 1 74 ? 4.272 -17.601 9.503 1.00 85.38 74 CYS A O 1
ATOM 508 N N . HIS A 1 75 ? 3.575 -16.570 7.642 1.00 88.31 75 HIS A N 1
ATOM 509 C CA . HIS A 1 75 ? 2.897 -17.720 7.051 1.00 88.31 75 HIS A CA 1
ATOM 510 C C . HIS A 1 75 ? 3.022 -17.698 5.521 1.00 88.31 75 HIS A C 1
ATOM 512 O O . HIS A 1 75 ? 3.623 -16.787 4.942 1.00 88.31 75 HIS A O 1
ATOM 518 N N . ARG A 1 76 ? 2.494 -18.732 4.855 1.00 88.44 76 ARG A N 1
ATOM 519 C CA . ARG A 1 76 ? 2.323 -18.734 3.398 1.00 88.44 76 ARG A CA 1
ATOM 520 C C . ARG A 1 76 ? 0.856 -18.552 3.044 1.00 88.44 76 ARG A C 1
ATOM 522 O O . ARG A 1 76 ? 0.009 -19.203 3.650 1.00 88.44 76 ARG A O 1
ATOM 529 N N . ASP A 1 77 ? 0.575 -17.692 2.073 1.00 85.62 77 ASP A N 1
ATOM 530 C CA . ASP A 1 77 ? -0.773 -17.546 1.525 1.00 85.62 77 ASP A CA 1
ATOM 531 C C . ASP A 1 77 ? -1.144 -18.720 0.593 1.00 85.62 77 ASP A C 1
ATOM 533 O O . ASP A 1 77 ? -0.352 -19.635 0.340 1.00 85.62 77 ASP A O 1
ATOM 537 N N . LYS A 1 78 ? -2.362 -18.679 0.037 1.00 83.25 78 LYS A N 1
ATOM 538 C CA . LYS A 1 78 ? -2.868 -19.671 -0.930 1.00 83.25 78 LYS A CA 1
ATOM 539 C C . LYS A 1 78 ? -2.055 -19.754 -2.233 1.00 83.25 78 LYS A C 1
ATOM 541 O O . LYS A 1 78 ? -2.183 -20.734 -2.960 1.00 83.25 78 LYS A O 1
ATOM 546 N N . TYR A 1 79 ? -1.228 -18.751 -2.520 1.00 82.19 79 TYR A N 1
ATOM 547 C CA . TYR A 1 79 ? -0.343 -18.679 -3.682 1.00 82.19 79 TYR A CA 1
ATOM 548 C C . TYR A 1 79 ? 1.103 -19.078 -3.340 1.00 82.19 79 TYR A C 1
ATOM 550 O O . TYR A 1 79 ? 1.982 -19.038 -4.199 1.00 82.19 79 TYR A O 1
ATOM 558 N N . GLY A 1 80 ? 1.363 -19.481 -2.092 1.00 84.25 80 GLY A N 1
ATOM 559 C CA . GLY A 1 80 ? 2.686 -19.843 -1.602 1.00 84.25 80 GLY A CA 1
ATOM 560 C C . GLY A 1 80 ? 3.597 -18.646 -1.319 1.00 84.25 80 GLY A C 1
ATOM 561 O O . GLY A 1 80 ? 4.776 -18.859 -1.028 1.00 84.25 80 GLY A O 1
ATOM 562 N N . GLN A 1 81 ? 3.092 -17.413 -1.372 1.00 88.25 81 GLN A N 1
ATOM 563 C CA . GLN A 1 81 ? 3.847 -16.201 -1.054 1.00 88.25 81 GLN A CA 1
ATOM 564 C C . GLN A 1 81 ? 4.061 -16.096 0.447 1.00 88.25 81 GLN A C 1
ATOM 566 O O . GLN A 1 81 ? 3.221 -16.518 1.239 1.00 88.25 81 GLN A O 1
ATOM 571 N N . GLN A 1 82 ? 5.198 -15.537 0.848 1.00 90.38 82 GLN A N 1
ATOM 572 C CA . GLN A 1 82 ? 5.476 -15.308 2.258 1.00 90.38 82 GLN A CA 1
ATOM 573 C C . GLN A 1 82 ? 4.756 -14.041 2.710 1.00 90.38 82 GLN A C 1
ATOM 575 O O . GLN A 1 82 ? 5.005 -12.965 2.169 1.00 90.38 82 GLN A O 1
ATOM 580 N N . VAL A 1 83 ? 3.899 -14.188 3.713 1.00 91.62 83 VAL A N 1
ATOM 581 C CA . VAL A 1 83 ? 3.167 -13.101 4.358 1.00 91.62 83 VAL A CA 1
ATOM 582 C C . VAL A 1 83 ? 3.695 -12.954 5.772 1.00 91.62 83 VAL A C 1
ATOM 584 O O . VAL A 1 83 ? 3.855 -13.950 6.476 1.00 91.62 83 VAL A O 1
ATOM 587 N N . ARG A 1 84 ? 3.955 -11.722 6.194 1.00 90.94 84 ARG A N 1
ATOM 588 C CA . ARG A 1 84 ? 4.301 -11.376 7.570 1.00 90.94 84 ARG A CA 1
ATOM 589 C C . ARG A 1 84 ? 3.315 -10.348 8.089 1.00 90.94 84 ARG A C 1
ATOM 591 O O . ARG A 1 84 ? 3.210 -9.276 7.497 1.00 90.94 84 ARG A O 1
ATOM 598 N N . THR A 1 85 ? 2.686 -10.642 9.218 1.00 91.25 85 THR A N 1
ATOM 599 C CA . THR A 1 85 ? 1.858 -9.678 9.947 1.00 91.25 85 THR A CA 1
ATOM 600 C C . THR A 1 85 ? 2.597 -9.218 11.195 1.00 91.25 85 THR A C 1
ATOM 602 O O . THR A 1 85 ? 3.122 -10.030 11.951 1.00 91.25 85 THR A O 1
ATOM 605 N N . THR A 1 86 ? 2.662 -7.907 11.409 1.00 89.00 86 THR A N 1
ATOM 606 C CA . THR A 1 86 ? 3.226 -7.293 12.615 1.00 89.00 86 THR A CA 1
ATOM 607 C C . THR A 1 86 ? 2.203 -6.353 13.234 1.00 89.00 86 THR A C 1
ATOM 609 O O . THR A 1 86 ? 1.736 -5.426 12.574 1.00 89.00 86 THR A O 1
ATOM 612 N N . HIS A 1 87 ? 1.904 -6.553 14.514 1.00 90.50 87 HIS A N 1
ATOM 613 C CA . HIS A 1 87 ? 1.086 -5.641 15.309 1.00 90.50 87 HIS A CA 1
ATOM 614 C C . HIS A 1 87 ? 1.983 -4.737 16.150 1.00 90.50 87 HIS A C 1
ATOM 616 O O . HIS A 1 87 ? 2.855 -5.213 16.874 1.00 90.50 87 HIS A O 1
ATOM 622 N N . VAL A 1 88 ? 1.758 -3.428 16.068 1.00 86.12 88 VAL A N 1
ATOM 623 C CA . VAL A 1 88 ? 2.490 -2.392 16.807 1.00 86.12 88 VAL A CA 1
ATOM 624 C C . VAL A 1 88 ? 1.476 -1.623 17.651 1.00 86.12 88 VAL A C 1
ATOM 626 O O . VAL A 1 88 ? 1.009 -0.543 17.289 1.00 86.12 88 VAL A O 1
ATOM 629 N N . ALA A 1 89 ? 1.050 -2.245 18.753 1.00 81.00 89 ALA A N 1
ATOM 630 C CA . ALA A 1 89 ? -0.098 -1.793 19.541 1.00 81.00 89 ALA A CA 1
ATOM 631 C C . ALA A 1 89 ? 0.036 -0.352 20.075 1.00 81.00 89 ALA A C 1
ATOM 633 O O . ALA A 1 89 ? -0.969 0.334 20.243 1.00 81.00 89 ALA A O 1
ATOM 634 N N . ASP A 1 90 ? 1.261 0.119 20.304 1.00 82.38 90 ASP A N 1
ATOM 635 C CA . ASP A 1 90 ? 1.596 1.452 20.810 1.00 82.38 90 ASP A CA 1
ATOM 636 C C . ASP A 1 90 ? 1.801 2.510 19.709 1.00 82.38 90 ASP A C 1
ATOM 638 O O . ASP A 1 90 ? 2.022 3.683 20.011 1.00 82.38 90 ASP A O 1
ATOM 642 N N . ASN A 1 91 ? 1.683 2.135 18.431 1.00 80.56 91 ASN A N 1
ATOM 643 C CA . ASN A 1 91 ? 1.885 3.037 17.303 1.00 80.56 91 ASN A CA 1
ATOM 644 C C . ASN A 1 91 ? 0.627 3.140 16.433 1.00 80.56 91 ASN A C 1
ATOM 646 O O . ASN A 1 91 ? 0.354 2.276 15.605 1.00 80.56 91 ASN A O 1
ATOM 650 N N . CYS A 1 92 ? -0.124 4.236 16.561 1.00 83.69 92 CYS A N 1
ATOM 651 C CA . CYS A 1 92 ? -1.353 4.415 15.782 1.00 83.69 92 CYS A CA 1
ATOM 652 C C . CYS A 1 92 ? -1.115 4.627 14.277 1.00 83.69 92 CYS A C 1
ATOM 654 O O . CYS A 1 92 ? -2.034 4.428 13.491 1.00 83.69 92 CYS A O 1
ATOM 656 N N . ILE A 1 93 ? 0.089 5.024 13.854 1.00 81.06 93 ILE A N 1
ATOM 657 C CA . ILE A 1 93 ? 0.407 5.353 12.450 1.00 81.06 93 ILE A CA 1
ATOM 658 C C . ILE A 1 93 ? 0.684 4.082 11.636 1.00 81.06 93 ILE A C 1
ATOM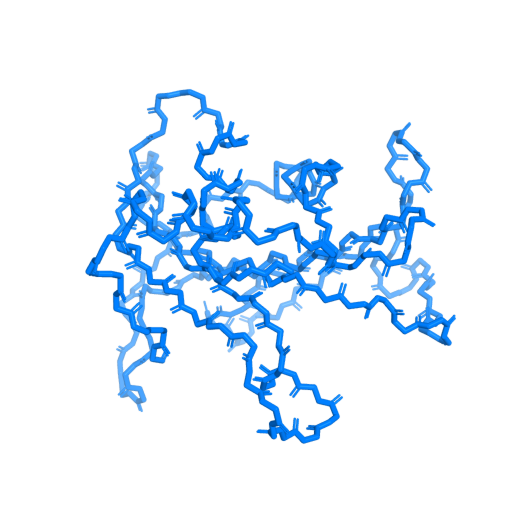 660 O O . ILE A 1 93 ? 0.459 4.045 10.431 1.00 81.06 93 ILE A O 1
ATOM 664 N N . GLN A 1 94 ? 1.176 3.036 12.298 1.00 81.88 94 GLN A N 1
ATOM 665 C CA . GLN A 1 94 ? 1.528 1.741 11.708 1.00 81.88 94 GLN A CA 1
ATOM 666 C C . GLN A 1 94 ? 1.082 0.614 12.644 1.00 81.88 94 GLN A C 1
ATOM 668 O O . GLN A 1 94 ? 1.859 -0.271 12.997 1.00 81.88 94 GLN A O 1
ATOM 673 N N . ASN A 1 95 ? -0.170 0.690 13.089 1.00 88.81 95 ASN A N 1
ATOM 674 C CA . ASN A 1 95 ? -0.710 -0.195 14.113 1.00 88.81 95 ASN A CA 1
ATOM 675 C C . ASN A 1 95 ? -0.690 -1.662 13.675 1.00 88.81 95 ASN A C 1
ATOM 677 O O . ASN A 1 95 ? -0.381 -2.543 14.472 1.00 88.81 95 ASN A O 1
ATOM 681 N N . THR A 1 96 ? -0.991 -1.914 12.403 1.00 92.12 96 THR A N 1
ATOM 682 C CA . THR A 1 96 ? -0.878 -3.238 11.790 1.00 92.12 96 THR A CA 1
ATOM 683 C C . THR A 1 96 ? -0.107 -3.112 10.485 1.00 92.12 96 THR A C 1
ATOM 685 O O . THR A 1 96 ? -0.424 -2.268 9.648 1.00 92.12 96 THR A O 1
ATOM 688 N N . VAL A 1 97 ? 0.920 -3.939 10.311 1.00 91.19 97 VAL A N 1
ATOM 689 C CA . VAL A 1 97 ? 1.795 -3.942 9.138 1.00 91.19 97 VAL A CA 1
ATOM 690 C C . VAL A 1 97 ? 1.779 -5.326 8.517 1.00 91.19 97 VAL A C 1
ATOM 692 O O . VAL A 1 97 ? 2.124 -6.304 9.177 1.00 91.19 97 VAL A O 1
ATOM 695 N N . ILE A 1 98 ? 1.406 -5.401 7.244 1.00 92.81 98 ILE A N 1
ATOM 696 C CA . ILE A 1 98 ? 1.413 -6.643 6.474 1.00 92.81 98 ILE A CA 1
ATOM 697 C C . ILE A 1 98 ? 2.425 -6.512 5.355 1.00 92.81 98 ILE A C 1
ATOM 699 O O . ILE A 1 98 ? 2.336 -5.595 4.544 1.00 92.81 98 ILE A O 1
ATOM 703 N N . THR A 1 99 ? 3.371 -7.440 5.293 1.00 92.75 99 THR A N 1
ATOM 704 C CA . THR A 1 99 ? 4.349 -7.517 4.209 1.00 92.75 99 THR A CA 1
ATOM 705 C C . THR A 1 99 ? 4.166 -8.819 3.449 1.00 92.75 99 THR A C 1
ATOM 707 O O . THR A 1 99 ? 4.210 -9.892 4.048 1.00 92.75 99 THR A O 1
ATOM 710 N N . VAL A 1 100 ? 4.011 -8.730 2.129 1.00 93.19 100 VAL A N 1
ATOM 711 C CA . VAL A 1 100 ? 3.964 -9.887 1.232 1.00 93.19 100 VAL A CA 1
ATOM 712 C C . VAL A 1 100 ? 5.175 -9.862 0.314 1.00 93.19 100 VAL A C 1
ATOM 714 O O . VAL A 1 100 ? 5.486 -8.842 -0.302 1.00 93.19 100 VAL A O 1
ATOM 717 N N . ARG A 1 101 ? 5.869 -10.998 0.234 1.00 91.12 101 ARG A N 1
ATOM 718 C CA . ARG A 1 101 ? 6.987 -11.211 -0.685 1.00 91.12 101 ARG A CA 1
ATOM 719 C C . ARG A 1 101 ? 6.521 -12.004 -1.897 1.00 91.12 101 ARG A C 1
ATOM 721 O O . ARG A 1 101 ? 6.138 -13.169 -1.776 1.00 91.12 101 ARG A O 1
ATOM 728 N N . HIS A 1 102 ? 6.633 -11.374 -3.056 1.00 90.12 102 HIS A N 1
ATOM 729 C CA . HIS A 1 102 ? 6.361 -11.972 -4.355 1.00 90.12 102 HIS A CA 1
ATOM 730 C C . HIS A 1 102 ? 7.53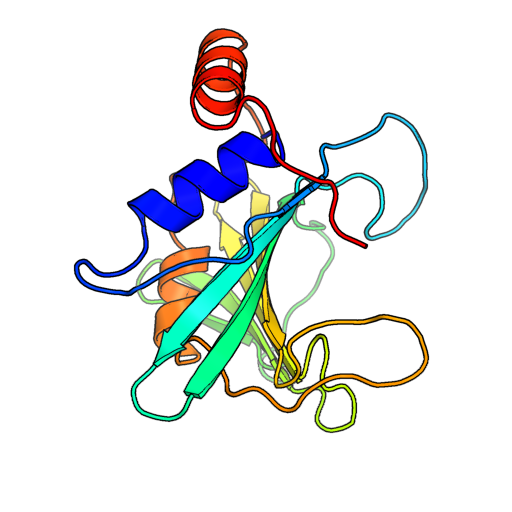7 -12.841 -4.818 1.00 90.12 102 HIS A C 1
ATOM 732 O O . HIS A 1 102 ? 8.666 -12.734 -4.326 1.00 90.12 102 HIS A O 1
ATOM 738 N N . ALA A 1 103 ? 7.279 -13.708 -5.800 1.00 86.94 103 ALA A N 1
ATOM 739 C CA . ALA A 1 103 ? 8.286 -14.610 -6.363 1.00 86.94 103 ALA A CA 1
ATOM 740 C C . ALA A 1 103 ? 9.413 -13.877 -7.118 1.00 86.94 103 ALA A C 1
ATOM 742 O O . ALA A 1 103 ? 10.541 -14.365 -7.162 1.00 86.94 103 ALA A O 1
ATOM 743 N N . ASP A 1 104 ? 9.132 -12.694 -7.668 1.00 85.56 104 ASP A N 1
ATOM 744 C CA . ASP A 1 104 ? 10.091 -11.833 -8.376 1.00 85.56 104 ASP A CA 1
ATOM 745 C C . ASP A 1 104 ? 10.970 -10.992 -7.426 1.00 85.56 104 ASP A C 1
ATOM 747 O O . ASP A 1 104 ? 11.721 -10.125 -7.865 1.00 85.56 104 ASP A O 1
ATOM 751 N N . SER A 1 105 ? 10.906 -11.264 -6.117 1.00 85.19 105 SER A N 1
ATOM 752 C CA . SER A 1 105 ? 11.545 -10.486 -5.048 1.00 85.19 105 SER A CA 1
ATOM 753 C C . SER A 1 105 ? 10.963 -9.090 -4.820 1.00 85.19 105 SER A C 1
ATOM 755 O O . SER A 1 105 ? 11.538 -8.332 -4.038 1.00 85.19 105 SER A O 1
ATOM 757 N N . THR A 1 106 ? 9.810 -8.754 -5.400 1.00 88.94 106 THR A N 1
ATOM 758 C CA . THR A 1 106 ? 9.024 -7.602 -4.951 1.00 88.94 106 THR A CA 1
ATOM 759 C C . THR A 1 106 ? 8.533 -7.846 -3.517 1.00 88.94 106 THR A C 1
ATOM 761 O O . THR A 1 106 ? 8.084 -8.936 -3.161 1.00 88.94 106 THR A O 1
ATOM 764 N N . ALA A 1 107 ? 8.654 -6.830 -2.666 1.00 90.56 107 ALA A N 1
ATOM 765 C CA . ALA A 1 107 ? 8.056 -6.775 -1.340 1.00 90.56 107 ALA A CA 1
ATOM 766 C C . ALA A 1 107 ? 7.023 -5.651 -1.306 1.00 90.56 107 ALA A C 1
ATOM 768 O O . ALA A 1 107 ? 7.357 -4.488 -1.548 1.00 90.56 107 ALA A O 1
ATOM 769 N N . VAL A 1 108 ? 5.786 -6.002 -0.971 1.00 93.69 108 VAL A N 1
ATOM 770 C CA . VAL A 1 108 ? 4.694 -5.047 -0.786 1.00 93.69 108 VAL A CA 1
ATOM 771 C C . VAL A 1 108 ? 4.371 -4.972 0.693 1.00 93.69 108 VAL A C 1
ATOM 773 O O . VAL A 1 108 ? 4.066 -5.991 1.307 1.00 93.69 108 VAL A O 1
ATOM 776 N N . THR A 1 109 ? 4.437 -3.773 1.264 1.00 93.31 109 THR A N 1
ATOM 777 C CA . THR A 1 109 ? 4.119 -3.535 2.674 1.00 93.31 109 THR A CA 1
ATOM 778 C C . THR A 1 109 ? 2.910 -2.622 2.783 1.00 93.31 109 THR A C 1
ATOM 780 O O . THR A 1 109 ? 2.957 -1.481 2.333 1.00 93.31 109 THR A O 1
ATOM 783 N N . VAL A 1 110 ? 1.850 -3.111 3.416 1.00 94.94 110 VAL A N 1
ATOM 784 C CA . VAL A 1 110 ? 0.637 -2.364 3.747 1.00 94.94 110 VAL A CA 1
ATOM 785 C C . VAL A 1 110 ? 0.692 -2.011 5.228 1.00 94.94 110 VAL A C 1
ATOM 787 O O . VAL A 1 110 ? 0.619 -2.884 6.090 1.00 94.94 110 VAL A O 1
ATOM 790 N N . GLN A 1 111 ? 0.843 -0.725 5.525 1.00 92.69 111 GLN A N 1
ATOM 791 C CA . GLN A 1 111 ? 0.728 -0.183 6.874 1.00 92.69 111 GLN A CA 1
ATOM 792 C C . GLN A 1 111 ? -0.682 0.360 7.068 1.00 92.69 111 GLN A C 1
ATOM 794 O O . GLN A 1 111 ? -1.104 1.260 6.345 1.00 92.69 111 GLN A O 1
ATOM 799 N N . MET A 1 112 ? -1.397 -0.175 8.049 1.00 92.94 112 MET A N 1
ATOM 800 C CA . MET A 1 112 ? -2.722 0.278 8.447 1.00 92.94 112 MET A CA 1
ATOM 801 C C . MET A 1 112 ? -2.628 1.085 9.734 1.00 92.94 112 MET A C 1
ATOM 803 O O . MET A 1 112 ? -2.058 0.636 10.734 1.00 92.94 112 MET A O 1
ATOM 807 N N . ALA A 1 113 ? -3.205 2.279 9.696 1.00 86.62 113 ALA A N 1
ATOM 808 C CA . ALA A 1 113 ? -3.196 3.214 10.800 1.00 86.62 113 ALA A CA 1
ATOM 809 C C . ALA A 1 113 ? -4.547 3.225 11.519 1.00 86.62 113 ALA A C 1
ATOM 811 O O . ALA A 1 113 ? -5.607 3.202 10.896 1.00 86.62 113 ALA A O 1
ATOM 812 N N . THR A 1 114 ? -4.500 3.351 12.839 1.00 82.50 114 THR A N 1
ATOM 813 C CA . THR A 1 114 ? -5.642 3.692 13.694 1.00 82.50 114 THR A CA 1
ATOM 814 C C . THR A 1 114 ? -5.695 5.197 13.984 1.00 82.50 114 THR A C 1
ATOM 816 O O . THR A 1 114 ? -6.422 5.640 14.872 1.00 82.50 114 THR A O 1
ATOM 819 N N . CYS A 1 115 ? -4.943 6.009 13.230 1.00 86.00 115 CYS A N 1
ATOM 820 C CA . CYS A 1 115 ? -5.014 7.466 13.253 1.00 86.00 115 CYS A CA 1
ATOM 821 C C . CYS A 1 115 ? -4.774 8.095 11.863 1.00 86.00 115 CYS A C 1
ATOM 823 O O . CYS A 1 115 ? -4.038 7.552 11.043 1.00 86.00 115 CYS A O 1
ATOM 825 N N . LEU A 1 116 ? -5.435 9.223 11.567 1.00 78.12 116 LEU A N 1
ATOM 826 C CA . LEU A 1 116 ? -5.631 9.716 10.187 1.00 78.12 116 LEU A CA 1
ATOM 827 C C . LEU A 1 116 ? -4.563 10.688 9.653 1.00 78.12 116 LEU A C 1
ATOM 829 O O . LEU A 1 116 ? -4.523 10.947 8.452 1.00 78.12 116 LEU A O 1
ATOM 833 N N . ALA A 1 117 ? -3.711 11.245 10.513 1.00 70.19 117 ALA A N 1
ATOM 834 C CA . ALA A 1 117 ? -2.625 12.144 10.118 1.00 70.19 117 ALA A CA 1
ATOM 835 C C . ALA A 1 117 ? -1.518 12.131 11.174 1.00 70.19 117 ALA A C 1
ATOM 837 O O . ALA A 1 117 ? -1.839 12.081 12.356 1.00 70.19 117 ALA A O 1
ATOM 838 N N . TRP A 1 118 ? -0.251 12.231 10.754 1.00 58.12 118 TRP A N 1
ATOM 839 C CA . TRP A 1 118 ? 0.882 12.538 11.631 1.00 58.12 118 TRP A CA 1
ATOM 840 C C . TRP A 1 118 ? 1.295 13.994 11.411 1.00 58.12 118 TRP A C 1
ATOM 842 O O . TRP A 1 118 ? 1.877 14.330 10.387 1.00 58.12 118 TRP A O 1
ATOM 852 N N . ASN A 1 119 ? 0.968 14.879 12.351 1.00 56.12 119 ASN A N 1
ATOM 853 C CA . ASN A 1 119 ? 1.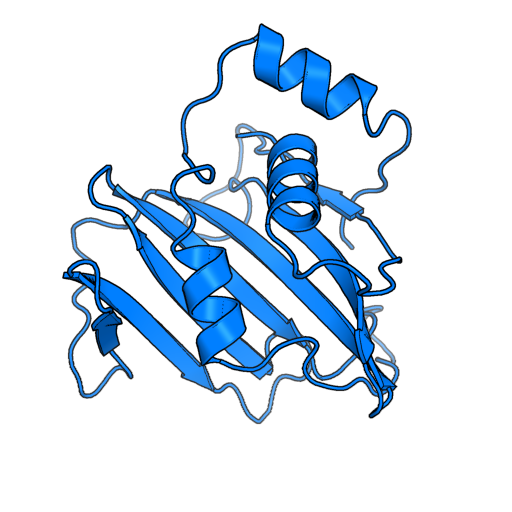428 16.278 12.349 1.00 56.12 119 ASN A CA 1
ATOM 854 C C . ASN A 1 119 ? 2.442 16.550 13.483 1.00 56.12 119 ASN A C 1
ATOM 856 O O . ASN A 1 119 ? 2.663 17.699 13.862 1.00 56.12 119 ASN A O 1
ATOM 860 N N . GLY A 1 120 ? 2.982 15.488 14.093 1.00 52.16 120 GLY A N 1
ATOM 861 C CA . GLY A 1 120 ? 3.890 15.556 15.239 1.00 52.16 120 GLY A CA 1
ATOM 862 C C . GLY A 1 120 ? 3.268 16.023 16.564 1.00 52.16 120 GLY A C 1
ATOM 863 O O . GLY A 1 120 ? 3.995 16.114 17.548 1.00 52.16 120 GLY A O 1
ATOM 864 N N . THR A 1 121 ? 1.963 16.328 16.625 1.00 57.78 121 THR A N 1
ATOM 865 C CA . THR A 1 121 ? 1.317 16.895 17.831 1.00 57.78 121 THR A CA 1
ATOM 866 C C . THR A 1 121 ? -0.046 16.283 18.184 1.00 57.78 121 THR A C 1
ATOM 868 O O . THR A 1 121 ? -0.335 16.120 19.367 1.00 57.78 121 THR A O 1
ATOM 871 N N . ALA A 1 122 ? -0.879 15.913 17.208 1.00 60.03 122 ALA A N 1
ATOM 872 C CA . ALA A 1 122 ? -2.186 15.292 17.409 1.00 60.03 122 ALA A CA 1
ATOM 873 C C . ALA A 1 122 ? -2.616 14.474 16.183 1.00 60.03 122 ALA A C 1
ATOM 875 O O . ALA A 1 122 ? -2.751 15.008 15.081 1.00 60.03 122 ALA A O 1
ATOM 876 N N . ASN A 1 123 ? -2.920 13.196 16.400 1.00 72.50 123 ASN A N 1
ATOM 877 C CA . ASN A 1 123 ? -3.429 12.316 15.355 1.00 72.50 123 ASN A CA 1
ATOM 878 C C . ASN A 1 123 ? -4.918 12.065 15.623 1.00 72.50 123 ASN A C 1
ATOM 880 O O . ASN A 1 123 ? -5.273 11.559 16.688 1.00 72.50 123 ASN A O 1
ATOM 884 N N . LEU A 1 124 ? -5.795 12.432 14.682 1.00 74.75 124 LEU A N 1
ATOM 885 C CA . LEU A 1 124 ? -7.225 12.131 14.810 1.00 74.75 124 LEU A CA 1
ATOM 886 C C . LEU A 1 124 ? -7.432 10.614 14.893 1.00 74.75 124 LEU A C 1
ATOM 888 O O . LEU A 1 124 ? -6.753 9.894 14.153 1.00 74.75 124 LEU A O 1
ATOM 892 N N . PRO A 1 125 ? -8.362 10.130 15.737 1.00 81.38 125 PRO A N 1
ATOM 893 C CA . PRO A 1 125 ? -8.668 8.710 15.805 1.00 81.38 125 PRO A CA 1
ATOM 894 C C . PRO A 1 125 ? -9.162 8.219 14.442 1.00 81.38 125 PRO A C 1
ATOM 896 O O . PRO A 1 125 ? -9.907 8.910 13.746 1.00 81.38 125 PRO A O 1
ATOM 899 N N . GLY A 1 126 ? -8.734 7.021 14.074 1.00 84.75 126 GLY A N 1
ATOM 900 C CA . GLY A 1 126 ? -9.176 6.303 12.891 1.00 84.75 126 GLY A CA 1
ATOM 901 C C . GLY A 1 126 ? -9.484 4.850 13.228 1.00 84.75 126 GLY A C 1
ATOM 902 O O . GLY A 1 126 ? -9.360 4.408 14.371 1.00 84.75 126 GLY A O 1
ATOM 903 N N . VAL A 1 127 ? -9.877 4.099 12.209 1.00 91.38 127 VAL A N 1
ATOM 904 C CA . VAL A 1 127 ? -10.091 2.649 12.289 1.00 91.38 127 VAL A CA 1
ATOM 905 C C . VAL A 1 127 ? -9.181 1.940 11.297 1.00 91.38 127 VAL A C 1
ATOM 907 O O . VAL A 1 127 ? -8.654 2.571 10.382 1.00 91.38 127 VAL A O 1
ATOM 910 N N . LEU A 1 128 ? -9.006 0.628 11.447 1.00 92.75 128 LEU A N 1
ATOM 911 C CA . LEU A 1 128 ? -8.322 -0.139 10.412 1.00 92.75 128 LEU A CA 1
ATOM 912 C C . LEU A 1 128 ? -9.132 -0.054 9.102 1.00 92.75 128 LEU A C 1
ATOM 914 O O . LEU A 1 128 ? -10.334 -0.328 9.115 1.00 92.75 128 LEU A O 1
ATOM 918 N N . PRO A 1 129 ? -8.508 0.347 7.979 1.00 92.44 129 PRO A N 1
ATOM 919 C CA . PRO A 1 129 ? -9.208 0.537 6.711 1.00 92.44 129 PRO A CA 1
ATOM 920 C C . PRO A 1 129 ? -9.569 -0.784 6.019 1.00 92.44 129 PRO A C 1
ATOM 922 O O . PRO A 1 129 ? -10.447 -0.791 5.160 1.00 92.44 129 PRO A O 1
ATOM 925 N N . LEU A 1 130 ? -8.891 -1.882 6.371 1.00 94.00 130 LEU A N 1
ATOM 926 C CA . LEU A 1 130 ? -9.072 -3.230 5.832 1.00 94.00 130 LEU A CA 1
ATOM 927 C C . LEU A 1 130 ? -8.924 -4.262 6.962 1.00 94.00 130 LEU A C 1
ATOM 929 O O . LEU A 1 130 ? -8.352 -3.962 8.012 1.00 94.00 130 LEU A O 1
ATOM 933 N N . THR A 1 131 ? -9.408 -5.486 6.735 1.00 93.81 131 THR A N 1
ATOM 934 C CA . THR A 1 131 ? -8.990 -6.639 7.549 1.00 93.81 131 THR A CA 1
ATOM 935 C C . THR A 1 131 ? -7.570 -7.057 7.172 1.00 93.81 131 THR A C 1
ATOM 937 O O . THR A 1 131 ? -7.064 -6.678 6.111 1.00 93.81 131 THR A O 1
ATOM 940 N N . GLU A 1 132 ? -6.923 -7.863 8.013 1.00 93.31 132 GLU A N 1
ATOM 941 C CA . GLU A 1 132 ? -5.587 -8.377 7.707 1.00 93.31 132 GLU A CA 1
ATOM 942 C C . GLU A 1 132 ? -5.575 -9.239 6.446 1.00 93.31 132 GLU A C 1
ATOM 944 O O . GLU A 1 132 ? -4.695 -9.093 5.603 1.00 93.31 132 GLU A O 1
ATOM 949 N N . GLU A 1 133 ? -6.591 -10.077 6.263 1.00 92.06 133 GLU A N 1
ATOM 950 C CA . GLU A 1 133 ? -6.727 -10.914 5.076 1.00 92.06 133 GLU A CA 1
ATOM 951 C C . GLU A 1 133 ? -6.886 -10.059 3.818 1.00 92.06 133 GLU A C 1
ATOM 953 O O . GLU A 1 133 ? -6.203 -10.301 2.827 1.00 92.06 133 GLU A O 1
ATOM 958 N N . ALA A 1 134 ? -7.721 -9.016 3.858 1.00 93.88 134 ALA A N 1
ATOM 959 C CA . ALA A 1 134 ? -7.913 -8.120 2.720 1.00 93.88 134 ALA A CA 1
ATOM 960 C C . ALA A 1 134 ? -6.643 -7.311 2.400 1.00 93.88 134 ALA A C 1
ATOM 962 O O . ALA A 1 134 ? -6.314 -7.101 1.233 1.00 93.88 134 ALA A O 1
ATOM 963 N N . ALA A 1 135 ? -5.899 -6.880 3.421 1.00 94.81 135 ALA A N 1
ATOM 964 C CA . ALA A 1 135 ? -4.618 -6.207 3.234 1.00 94.81 135 ALA A CA 1
ATOM 965 C C . ALA A 1 135 ? -3.532 -7.163 2.699 1.00 94.81 135 ALA A C 1
ATOM 967 O O . ALA A 1 135 ? -2.732 -6.756 1.855 1.00 94.81 135 ALA A O 1
ATOM 968 N N . ALA A 1 136 ? -3.534 -8.434 3.110 1.00 94.50 136 ALA A N 1
ATOM 969 C CA . ALA A 1 136 ? -2.671 -9.466 2.544 1.00 94.50 136 ALA A CA 1
ATOM 970 C C . ALA A 1 136 ? -3.033 -9.775 1.082 1.00 94.50 136 ALA A C 1
ATOM 972 O O . ALA A 1 136 ? -2.137 -9.863 0.247 1.00 94.50 136 ALA A O 1
ATOM 973 N N . GLU A 1 137 ? -4.322 -9.876 0.740 1.00 94.50 137 GLU A N 1
ATOM 974 C CA . GLU A 1 137 ? -4.776 -10.075 -0.644 1.00 94.50 137 GLU A CA 1
ATOM 975 C C . GLU A 1 137 ? -4.427 -8.886 -1.547 1.00 94.50 137 GLU A C 1
ATOM 977 O O . GLU A 1 137 ? -3.967 -9.090 -2.672 1.00 94.50 137 GLU A O 1
ATOM 982 N N . LEU A 1 138 ? -4.564 -7.653 -1.046 1.00 95.81 138 LEU A N 1
ATOM 983 C CA . LEU A 1 138 ? -4.083 -6.458 -1.736 1.00 95.81 138 LEU A CA 1
ATOM 984 C C . LEU A 1 138 ? -2.572 -6.548 -1.981 1.00 95.81 138 LEU A C 1
ATOM 986 O O . LEU A 1 138 ? -2.121 -6.398 -3.114 1.00 95.81 138 LEU A O 1
ATOM 990 N N . ALA A 1 139 ? -1.787 -6.818 -0.938 1.00 95.19 139 ALA A N 1
ATOM 991 C CA . ALA A 1 139 ? -0.331 -6.893 -1.030 1.00 95.19 139 ALA A CA 1
ATOM 992 C C . ALA A 1 139 ? 0.158 -8.043 -1.929 1.00 95.19 139 ALA A C 1
ATOM 994 O O . ALA A 1 139 ? 1.211 -7.931 -2.552 1.00 95.19 139 ALA A O 1
ATOM 995 N N . ALA A 1 140 ? -0.611 -9.124 -2.038 1.00 94.69 140 ALA A N 1
ATOM 996 C CA . ALA A 1 140 ? -0.369 -10.260 -2.923 1.00 94.69 140 ALA A CA 1
ATOM 997 C C . ALA A 1 140 ? -0.671 -9.976 -4.406 1.00 94.69 140 ALA A C 1
ATOM 999 O O . ALA A 1 140 ? -0.418 -10.842 -5.245 1.00 94.69 140 ALA A O 1
ATOM 1000 N N . ASN A 1 141 ? -1.226 -8.807 -4.750 1.00 94.75 141 ASN A N 1
ATOM 1001 C CA . ASN A 1 141 ? -1.591 -8.487 -6.125 1.00 94.75 141 ASN A CA 1
ATOM 1002 C C . ASN A 1 141 ? -0.335 -8.376 -7.020 1.00 94.75 141 ASN A C 1
ATOM 1004 O O . ASN A 1 141 ? 0.488 -7.486 -6.789 1.00 94.75 141 ASN A O 1
ATOM 1008 N N . PRO A 1 142 ? -0.201 -9.199 -8.081 1.00 92.75 142 PRO A N 1
ATOM 1009 C CA . PRO A 1 142 ? 0.977 -9.209 -8.956 1.00 92.75 142 PRO A CA 1
ATOM 1010 C C . PRO A 1 142 ? 1.138 -7.938 -9.807 1.00 92.75 142 PRO A C 1
ATOM 1012 O O . PRO A 1 142 ? 2.150 -7.772 -10.483 1.00 92.75 142 PRO A O 1
ATOM 1015 N N . ALA A 1 143 ? 0.151 -7.035 -9.807 1.00 93.19 143 ALA A N 1
ATOM 1016 C CA . ALA A 1 143 ? 0.293 -5.709 -10.400 1.00 93.19 143 ALA A CA 1
ATOM 1017 C C . ALA A 1 143 ? 1.277 -4.819 -9.619 1.00 93.19 143 ALA A C 1
ATOM 1019 O O . ALA A 1 143 ? 1.797 -3.853 -10.176 1.00 93.19 143 ALA A O 1
ATOM 1020 N N . PHE A 1 144 ? 1.564 -5.138 -8.352 1.00 92.12 144 PHE A N 1
ATOM 1021 C CA . PHE A 1 144 ? 2.690 -4.535 -7.654 1.00 92.12 144 PHE A CA 1
ATOM 1022 C C . PHE A 1 144 ? 3.991 -5.196 -8.096 1.00 92.12 144 PHE A C 1
ATOM 1024 O O . PHE A 1 144 ? 4.154 -6.404 -7.986 1.00 92.12 144 PHE A O 1
ATOM 1031 N N . HIS A 1 145 ? 4.934 -4.385 -8.563 1.00 87.31 145 HIS A N 1
ATOM 1032 C CA . HIS A 1 145 ? 6.241 -4.848 -9.007 1.00 87.31 145 HIS A CA 1
ATOM 1033 C C . HIS A 1 145 ? 7.285 -3.731 -8.872 1.00 87.31 145 HIS A C 1
ATOM 1035 O O . HIS A 1 145 ? 6.987 -2.535 -8.885 1.00 87.31 145 HIS A O 1
ATOM 1041 N N . THR A 1 146 ? 8.564 -4.072 -8.767 1.00 83.88 146 THR A N 1
ATOM 1042 C CA . THR A 1 146 ? 9.613 -3.046 -8.608 1.00 83.88 146 THR A CA 1
ATOM 1043 C C . THR A 1 146 ? 9.934 -2.296 -9.909 1.00 83.88 146 THR A C 1
ATOM 1045 O O . THR A 1 146 ? 10.250 -1.105 -9.870 1.00 83.88 146 THR A O 1
ATOM 1048 N N . MET A 1 147 ? 9.753 -2.919 -11.076 1.00 80.69 147 MET A N 1
ATOM 1049 C CA . MET A 1 147 ? 10.206 -2.394 -12.377 1.00 80.69 147 MET A CA 1
ATOM 1050 C C . MET A 1 147 ? 9.076 -1.825 -13.228 1.00 80.69 147 MET A C 1
ATOM 1052 O O . MET A 1 147 ? 8.113 -2.522 -13.464 1.00 80.69 147 MET A O 1
ATOM 1056 N N . MET A 1 148 ? 9.175 -0.608 -13.761 1.00 80.38 148 MET A N 1
ATOM 1057 C CA . MET A 1 148 ? 8.097 -0.003 -14.560 1.00 80.38 148 MET A CA 1
ATOM 1058 C C . MET A 1 148 ? 8.631 0.547 -15.883 1.00 80.38 148 MET A C 1
ATOM 1060 O O . MET A 1 148 ? 9.710 1.133 -15.919 1.00 80.38 148 MET A O 1
ATOM 1064 N N . THR A 1 149 ? 7.871 0.391 -16.966 1.00 81.44 149 THR A N 1
ATOM 1065 C CA . THR A 1 149 ? 8.202 1.020 -18.252 1.00 81.44 149 THR A CA 1
ATOM 1066 C C . THR A 1 149 ? 7.960 2.536 -18.205 1.00 81.44 149 THR A C 1
ATOM 1068 O O . THR A 1 149 ? 7.086 2.999 -17.464 1.00 81.44 149 THR A O 1
ATOM 1071 N N . PRO A 1 150 ? 8.651 3.343 -19.032 1.00 78.38 150 PRO A N 1
ATOM 1072 C CA . PRO A 1 150 ? 8.404 4.786 -19.098 1.00 78.38 150 PRO A CA 1
ATOM 1073 C C . PRO A 1 150 ? 6.938 5.148 -19.388 1.00 78.38 150 PRO A C 1
ATOM 1075 O O . PRO A 1 150 ? 6.400 6.076 -18.788 1.00 78.38 150 PRO A O 1
ATOM 1078 N N . ALA A 1 151 ? 6.266 4.382 -20.254 1.00 81.00 151 ALA A N 1
ATOM 1079 C CA . ALA A 1 151 ? 4.862 4.599 -20.601 1.00 81.00 151 ALA A CA 1
ATOM 1080 C C . ALA A 1 151 ? 3.920 4.376 -19.407 1.00 81.00 151 ALA A C 1
ATOM 1082 O O . ALA A 1 151 ? 3.029 5.189 -19.167 1.00 81.00 151 ALA A O 1
ATOM 1083 N N . GLN A 1 152 ? 4.148 3.320 -18.619 1.00 81.12 152 GLN A N 1
ATOM 1084 C CA . GLN A 1 152 ? 3.402 3.085 -17.377 1.00 81.12 152 GLN A CA 1
ATOM 1085 C C . GLN A 1 152 ? 3.625 4.224 -16.370 1.00 81.12 152 GLN A C 1
ATOM 1087 O O . GLN A 1 152 ? 2.678 4.667 -15.724 1.00 81.12 152 GLN A O 1
ATOM 1092 N N . GLY A 1 153 ? 4.851 4.754 -16.287 1.00 81.69 153 GLY A N 1
ATOM 1093 C CA . GLY A 1 153 ? 5.153 5.912 -15.444 1.00 81.69 153 GLY A CA 1
ATOM 1094 C C . GLY A 1 153 ? 4.414 7.177 -15.866 1.00 81.69 153 GLY A C 1
ATOM 1095 O O . GLY A 1 153 ? 3.810 7.841 -15.024 1.00 81.69 153 GLY A O 1
ATOM 1096 N N . ALA A 1 154 ? 4.407 7.477 -17.165 1.00 83.31 154 ALA A N 1
ATOM 1097 C CA . ALA A 1 154 ? 3.683 8.618 -17.715 1.00 83.31 154 ALA A CA 1
ATOM 1098 C C . ALA A 1 154 ? 2.165 8.491 -17.508 1.00 83.31 154 ALA A C 1
ATOM 1100 O O . ALA A 1 154 ? 1.521 9.459 -17.108 1.00 83.31 154 ALA A O 1
ATOM 1101 N N . ALA A 1 155 ? 1.597 7.299 -17.713 1.00 88.06 155 ALA A N 1
ATOM 1102 C CA . ALA A 1 155 ? 0.175 7.043 -17.490 1.00 88.06 155 ALA A CA 1
ATOM 1103 C C . ALA A 1 155 ? -0.225 7.239 -16.018 1.00 88.06 155 ALA A C 1
ATOM 1105 O O . ALA A 1 155 ? -1.233 7.885 -15.730 1.00 88.06 155 ALA A O 1
ATOM 1106 N N . ALA A 1 156 ? 0.587 6.741 -15.080 1.00 86.44 156 ALA A N 1
ATOM 1107 C CA . ALA A 1 156 ? 0.348 6.933 -13.653 1.00 86.44 156 ALA A CA 1
ATOM 1108 C C . ALA A 1 156 ? 0.418 8.414 -13.245 1.00 86.44 156 ALA A C 1
ATOM 1110 O O . ALA A 1 156 ? -0.444 8.889 -12.507 1.00 86.44 156 ALA A O 1
ATOM 1111 N N . ALA A 1 157 ? 1.403 9.159 -13.757 1.00 86.94 157 ALA A N 1
ATOM 1112 C CA . ALA A 1 157 ? 1.524 10.595 -13.510 1.00 86.94 157 ALA A CA 1
ATOM 1113 C C . ALA A 1 157 ? 0.342 11.386 -14.099 1.00 86.94 157 ALA A C 1
ATOM 1115 O O . ALA A 1 157 ? -0.204 12.266 -13.439 1.00 86.94 157 ALA A O 1
ATOM 1116 N N . ALA A 1 158 ? -0.104 11.035 -15.309 1.00 92.19 158 ALA A N 1
ATOM 1117 C CA . ALA A 1 158 ? -1.251 11.669 -15.955 1.00 92.19 158 ALA A CA 1
ATOM 1118 C C . ALA A 1 158 ? -2.574 11.410 -15.212 1.00 92.19 158 ALA A C 1
ATOM 1120 O O . ALA A 1 158 ? -3.453 12.270 -15.219 1.00 92.19 158 ALA A O 1
ATOM 1121 N N . ARG A 1 159 ? -2.713 10.254 -14.545 1.00 94.25 159 ARG A N 1
ATOM 1122 C CA . ARG A 1 159 ? -3.888 9.929 -13.718 1.00 94.25 159 ARG A CA 1
ATOM 1123 C C . ARG A 1 159 ? -3.978 10.804 -12.463 1.00 94.25 159 ARG A C 1
ATOM 1125 O O . ARG A 1 159 ? -5.085 11.088 -12.012 1.00 94.25 159 ARG A O 1
ATOM 1132 N N . PHE A 1 160 ? -2.843 11.251 -11.919 1.00 92.25 160 PHE A N 1
ATOM 1133 C CA . PHE A 1 160 ? -2.777 12.048 -10.688 1.00 92.25 160 PHE A CA 1
ATOM 1134 C C . PHE A 1 160 ? -1.852 13.274 -10.839 1.00 92.25 160 PHE A C 1
ATOM 1136 O O . PHE A 1 160 ? -0.786 13.324 -10.223 1.00 92.25 160 PHE A O 1
ATOM 1143 N N . PRO A 1 161 ? -2.245 14.297 -11.624 1.00 86.25 161 PRO A N 1
ATOM 1144 C CA . PRO A 1 161 ? -1.366 15.418 -11.976 1.00 86.25 161 PRO A CA 1
ATOM 1145 C C . PRO A 1 161 ? -1.016 16.356 -10.806 1.00 86.25 161 PRO A C 1
ATOM 1147 O O . PRO A 1 161 ? -0.079 17.140 -10.918 1.00 86.25 161 PRO A O 1
ATOM 1150 N N . ALA A 1 162 ? -1.755 16.296 -9.694 1.00 86.94 162 ALA A N 1
ATOM 1151 C CA . ALA A 1 162 ? -1.582 17.163 -8.524 1.00 86.94 162 ALA A CA 1
ATOM 1152 C C . ALA A 1 162 ? -1.553 16.361 -7.211 1.00 86.94 162 ALA A C 1
ATOM 1154 O O . ALA A 1 162 ? -2.196 16.729 -6.229 1.00 86.94 162 ALA A O 1
ATOM 1155 N N . LEU A 1 163 ? -0.859 15.220 -7.211 1.00 86.69 163 LEU A N 1
ATOM 1156 C CA . LEU A 1 163 ? -0.764 14.351 -6.040 1.00 86.69 163 LEU A CA 1
ATOM 1157 C C . LEU A 1 163 ? 0.204 14.953 -5.002 1.00 86.69 163 LEU A C 1
ATOM 1159 O O . LEU A 1 163 ? 1.380 15.132 -5.326 1.00 86.69 163 LEU A O 1
ATOM 1163 N N . PRO A 1 164 ? -0.251 15.283 -3.779 1.00 88.25 164 PRO A N 1
ATOM 1164 C CA . PRO A 1 164 ? 0.637 15.811 -2.753 1.00 88.25 164 PRO A CA 1
ATOM 1165 C C . PRO A 1 164 ? 1.597 14.727 -2.232 1.00 88.25 164 PRO A C 1
ATOM 1167 O O . PRO A 1 164 ? 1.269 13.534 -2.289 1.00 88.25 164 PRO A O 1
ATOM 1170 N N . PRO A 1 165 ? 2.760 15.124 -1.686 1.00 83.50 165 PRO A N 1
ATOM 1171 C CA . PRO A 1 165 ? 3.636 14.197 -0.988 1.00 83.50 165 PRO A CA 1
ATOM 1172 C C . PRO A 1 165 ? 3.005 13.719 0.326 1.00 83.50 165 PRO A C 1
ATOM 1174 O O . PRO A 1 165 ? 2.135 14.374 0.905 1.00 83.50 165 PRO A O 1
ATOM 1177 N N . ILE A 1 166 ? 3.459 12.566 0.808 1.00 75.75 166 ILE A N 1
ATOM 1178 C CA . ILE A 1 166 ? 3.148 12.066 2.149 1.00 75.75 166 ILE A CA 1
ATOM 1179 C C . ILE A 1 166 ? 4.019 12.823 3.159 1.00 75.75 166 ILE A C 1
ATOM 1181 O O . ILE A 1 166 ? 5.245 12.822 3.014 1.00 75.75 166 ILE A O 1
ATOM 1185 N N . ASN A 1 167 ? 3.374 13.421 4.167 1.00 64.88 167 ASN A N 1
ATOM 1186 C CA . ASN A 1 167 ? 4.006 14.068 5.324 1.00 64.88 167 ASN A CA 1
ATOM 1187 C C . ASN A 1 167 ? 4.242 13.093 6.491 1.00 64.88 167 ASN A C 1
ATOM 1189 O O . ASN A 1 167 ? 3.469 12.103 6.634 1.00 64.88 167 ASN A O 1
#

Sequence (167 aa):
MSGAAVLATVLDALPAGLQTSGYAANGATDAHGKYAADVPVAQVNIQTPQGLGMMRVFVGTASPDAKCSTDDGCHRDKYGQQVRTTHV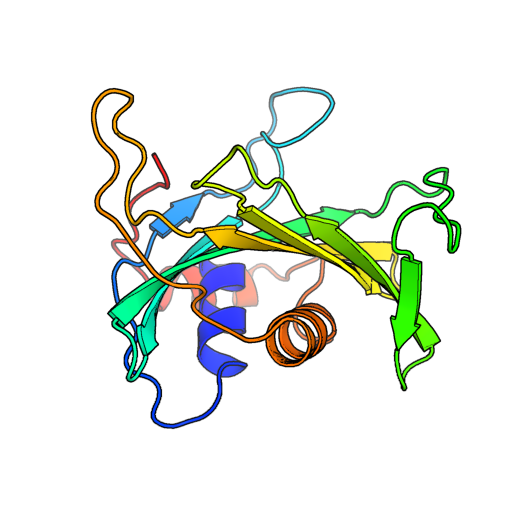ADNCIQNTVITVRHADSTAVTVQMATCLAWNGTANLPGVLPLTEEAAAELAANPAFHTMMTPAQGAAAAARFPALPPIN

Foldseek 3Di:
DALLLVVVLLVVLDDPPWDKDDKAWGGADPDDDDDDRGWTKIKMWTQDPVGIKIKMKTKDFADPPDDQDVVQQWDADPVRWIKGWDADCPFQQQRIWIWTADPLRIIMIMGIGQFDAPPVPDTHGHDGNDDNVSSNSSRHDPSRDDDDDPVSVVVSCVVCVPHHHHD

Organism: Kitasatospora griseola (NCBI:txid2064)

Radius of gyration: 15.27 Å; chains: 1; bounding box: 39×37×41 Å

pLDDT: mean 83.29, std 14.2, range [32.69, 96.44]

Secondary structure (DSSP, 8-state):
--HHHHHHHHHHHSPTT-EEEEEEEE---S---SSSSSS-EEEEEEEETTEEEEEEEEEEEPPTT----GGGTEEE-TTS-EEEEEE-TT-TTSSEEEEEE-TTSEEEEEEEESBS---SS---B---SS-HHHHHHHHT-TT--S---HHHHHHHHHH-TTPPPP-